Protein AF-A0A968FRZ8-F1 (afdb_monomer_lite)

Radius of gyration: 11.83 Å; chains: 1; bounding box: 32×16×31 Å

Secondary structure (DSSP, 8-state):
--BBTT--B-HHHHHHHHHTPPP--GGGBTTTTHHHHHHHHHHHHHHTT--

Foldseek 3Di:
DWAFPVGHDDVVQLVCLLVVHDDPDCVRTPCSVVVVVSNVVSVVVVVVVPD

Structure (mmCIF, N/CA/C/O backbone):
data_AF-A0A968FRZ8-F1
#
_entry.id   AF-A0A968FRZ8-F1
#
loop_
_atom_site.group_PDB
_atom_site.id
_atom_site.type_symbol
_atom_site.label_atom_id
_atom_site.label_alt_id
_atom_site.label_comp_id
_atom_site.label_asym_id
_atom_site.label_entity_id
_atom_site.label_seq_id
_atom_site.pdbx_PDB_ins_code
_atom_site.Cartn_x
_atom_site.Cartn_y
_atom_site.Cartn_z
_atom_site.occupancy
_atom_site.B_iso_or_equiv
_atom_site.auth_seq_id
_atom_site.auth_comp_id
_atom_site.auth_asym_id
_atom_site.auth_atom_id
_atom_site.pdbx_PDB_model_num
ATOM 1 N N . VAL A 1 1 ? 4.982 -3.864 3.526 1.00 89.00 1 VAL A N 1
ATOM 2 C CA . VAL A 1 1 ? 5.275 -2.440 3.214 1.00 89.00 1 VAL A CA 1
ATOM 3 C C . VAL A 1 1 ? 5.418 -2.273 1.709 1.00 89.00 1 VAL A C 1
ATOM 5 O O . VAL A 1 1 ? 6.271 -2.956 1.139 1.00 89.00 1 VAL A O 1
ATOM 8 N N . PRO A 1 2 ? 4.601 -1.419 1.070 1.00 94.00 2 PRO A N 1
ATOM 9 C CA . PRO A 1 2 ? 4.631 -1.216 -0.375 1.00 94.00 2 PRO A CA 1
ATOM 10 C C . PRO A 1 2 ? 5.968 -0.630 -0.832 1.00 94.00 2 PRO A C 1
ATOM 12 O O . PRO A 1 2 ? 6.524 0.272 -0.195 1.00 94.00 2 PRO A O 1
ATOM 15 N N . ARG A 1 3 ? 6.479 -1.158 -1.942 1.00 96.69 3 ARG A N 1
ATOM 16 C CA . ARG A 1 3 ? 7.721 -0.746 -2.589 1.00 96.69 3 ARG A CA 1
ATOM 17 C C . ARG A 1 3 ? 7.516 -0.592 -4.090 1.00 96.69 3 ARG A C 1
ATOM 19 O O . ARG A 1 3 ? 6.744 -1.338 -4.686 1.00 96.69 3 ARG A O 1
ATOM 26 N N . THR A 1 4 ? 8.220 0.355 -4.700 1.00 95.75 4 THR A N 1
ATOM 27 C CA . THR A 1 4 ? 8.269 0.485 -6.163 1.00 95.75 4 THR A CA 1
ATOM 28 C C . THR A 1 4 ? 9.039 -0.672 -6.798 1.00 95.75 4 THR A C 1
ATOM 30 O O . THR A 1 4 ? 9.743 -1.402 -6.097 1.00 95.75 4 THR A O 1
ATOM 33 N N . LEU A 1 5 ? 8.964 -0.801 -8.126 1.00 95.12 5 LEU A N 1
ATOM 34 C CA . LEU A 1 5 ? 9.784 -1.746 -8.904 1.00 95.12 5 LEU A CA 1
ATOM 35 C C . LEU A 1 5 ? 11.290 -1.633 -8.599 1.00 95.12 5 LEU A C 1
ATOM 37 O O . LEU A 1 5 ? 11.983 -2.640 -8.537 1.00 95.12 5 LEU A O 1
ATOM 41 N N . ASN A 1 6 ? 1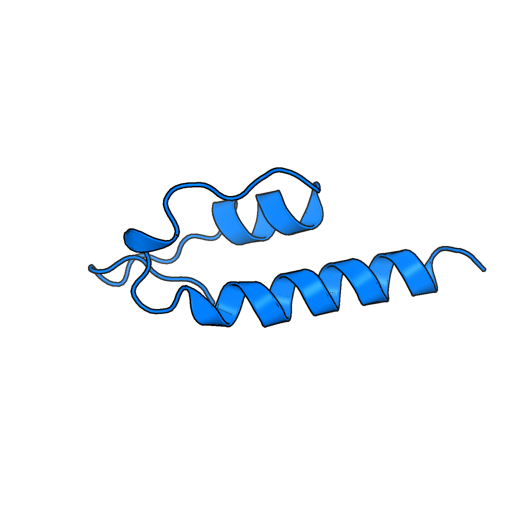1.774 -0.428 -8.282 1.00 95.56 6 ASN A N 1
ATOM 42 C CA . ASN A 1 6 ? 13.176 -0.180 -7.921 1.00 95.56 6 ASN A CA 1
ATOM 43 C C . ASN A 1 6 ? 13.439 -0.298 -6.403 1.00 95.56 6 ASN A C 1
ATOM 45 O O . ASN A 1 6 ? 14.439 0.207 -5.899 1.00 95.56 6 ASN A O 1
ATO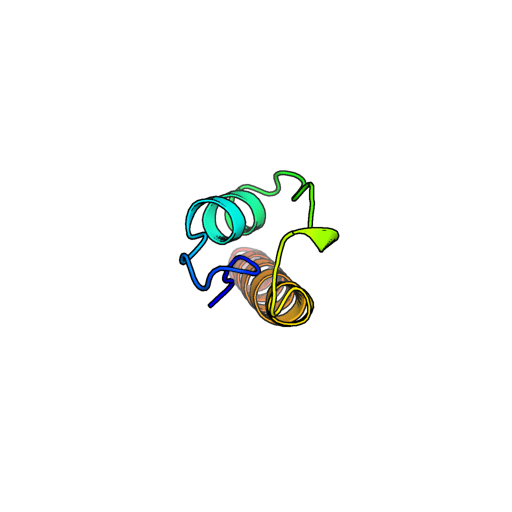M 49 N N . GLY A 1 7 ? 12.512 -0.880 -5.636 1.00 94.06 7 GLY A N 1
ATOM 50 C CA . GLY A 1 7 ? 12.683 -1.178 -4.211 1.00 94.06 7 GLY A CA 1
ATOM 51 C C . GLY A 1 7 ? 12.462 -0.010 -3.239 1.00 94.06 7 GLY A C 1
ATOM 52 O O . GLY A 1 7 ? 12.546 -0.217 -2.019 1.00 94.06 7 GLY A O 1
ATOM 53 N N . LYS A 1 8 ? 12.132 1.197 -3.722 1.00 95.44 8 LYS A N 1
ATOM 54 C CA . LYS A 1 8 ? 11.862 2.367 -2.861 1.00 95.44 8 LYS A CA 1
ATOM 55 C C . LYS A 1 8 ? 10.584 2.143 -2.057 1.00 95.44 8 LYS A C 1
ATOM 57 O O . LYS A 1 8 ? 9.560 1.803 -2.639 1.00 95.44 8 LYS A O 1
ATOM 62 N N . LYS A 1 9 ? 10.619 2.351 -0.736 1.00 95.19 9 LYS A N 1
ATOM 63 C CA . LYS A 1 9 ? 9.410 2.308 0.107 1.00 95.19 9 LYS A CA 1
ATOM 64 C C . LYS A 1 9 ? 8.464 3.446 -0.279 1.00 95.19 9 LYS A C 1
ATOM 66 O O . LYS A 1 9 ? 8.920 4.561 -0.518 1.00 95.19 9 LYS A O 1
ATOM 71 N N . VAL A 1 10 ? 7.161 3.172 -0.308 1.00 94.56 10 VAL A N 1
ATOM 72 C CA . VAL A 1 10 ? 6.138 4.169 -0.668 1.00 94.56 10 VAL A CA 1
ATOM 73 C C . VAL A 1 10 ? 5.177 4.387 0.497 1.00 94.56 10 VAL A C 1
ATOM 75 O O . VAL A 1 10 ? 4.041 3.921 0.506 1.00 94.56 10 VAL A O 1
ATOM 78 N N . GLU A 1 11 ? 5.650 5.096 1.516 1.00 94.69 11 GLU A N 1
ATOM 79 C CA . GLU A 1 11 ? 4.901 5.338 2.758 1.00 94.69 11 GLU A CA 1
ATOM 80 C C . GLU A 1 11 ? 3.667 6.218 2.532 1.00 94.69 11 GLU A C 1
ATOM 82 O O . GLU A 1 11 ? 2.619 5.982 3.131 1.00 94.69 11 GLU A O 1
ATOM 87 N N . LEU A 1 12 ? 3.753 7.171 1.596 1.00 93.56 12 LEU A N 1
ATOM 88 C CA . LEU A 1 12 ? 2.627 8.021 1.202 1.00 93.56 12 LEU A CA 1
ATOM 89 C C . LEU A 1 12 ? 1.429 7.203 0.710 1.00 93.56 12 LEU A C 1
ATOM 91 O O . LEU A 1 12 ? 0.291 7.571 0.980 1.00 93.56 12 LEU A O 1
ATOM 95 N N . THR A 1 13 ? 1.663 6.073 0.037 1.00 94.50 13 THR A N 1
ATOM 96 C CA . THR A 1 13 ? 0.581 5.182 -0.399 1.00 94.50 13 THR A CA 1
ATOM 97 C C . THR A 1 13 ? -0.177 4.606 0.793 1.00 94.50 13 THR A C 1
ATOM 99 O O . THR A 1 13 ? -1.405 4.569 0.776 1.00 94.50 13 THR A O 1
ATOM 102 N N . VAL A 1 14 ? 0.534 4.215 1.854 1.00 94.94 14 VAL A N 1
ATOM 103 C CA . VAL A 1 14 ? -0.103 3.743 3.091 1.00 94.94 14 VAL A CA 1
ATOM 104 C C . VAL A 1 14 ? -0.876 4.885 3.744 1.00 94.94 14 VAL A C 1
ATOM 106 O O . VAL A 1 14 ? -2.040 4.709 4.083 1.00 94.94 14 VAL A O 1
ATOM 109 N N . GLN A 1 15 ? -0.287 6.078 3.856 1.00 95.38 15 GLN A N 1
ATOM 110 C CA . GLN A 1 15 ? -0.981 7.233 4.439 1.00 95.38 15 GLN A CA 1
ATOM 111 C C . GLN A 1 15 ? -2.286 7.567 3.702 1.00 95.38 15 GLN A C 1
ATOM 113 O O . GLN A 1 15 ? -3.292 7.833 4.355 1.00 95.38 15 GLN A O 1
ATOM 118 N N . LYS A 1 16 ? -2.295 7.500 2.365 1.00 95.38 16 LYS A N 1
ATOM 119 C CA . LYS A 1 16 ? -3.499 7.718 1.548 1.00 95.38 16 LYS A CA 1
ATOM 120 C C . LYS A 1 16 ? -4.620 6.744 1.890 1.00 95.38 16 LYS A C 1
ATOM 122 O O . LYS A 1 16 ? -5.745 7.186 2.103 1.00 95.38 16 LYS A O 1
ATOM 127 N N . ILE A 1 17 ? -4.303 5.456 2.048 1.00 94.88 17 ILE A N 1
ATOM 128 C CA . ILE A 1 17 ? -5.282 4.440 2.470 1.00 94.88 17 ILE A CA 1
ATOM 129 C C . ILE A 1 17 ? -5.93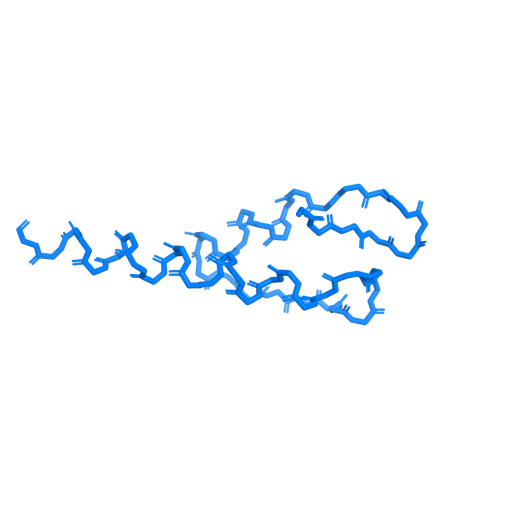6 4.842 3.798 1.00 94.88 17 ILE A C 1
ATOM 131 O O . ILE A 1 17 ? -7.159 4.853 3.896 1.00 94.88 17 ILE A O 1
ATOM 135 N N . PHE A 1 18 ? -5.145 5.250 4.795 1.00 95.00 18 PHE A N 1
ATOM 136 C CA . PHE A 1 18 ? -5.680 5.639 6.108 1.00 95.00 18 PHE A CA 1
ATOM 137 C C . PHE A 1 18 ? -6.408 6.991 6.119 1.00 95.00 18 PHE A C 1
ATOM 139 O O . PHE A 1 18 ? -7.172 7.264 7.045 1.00 95.00 18 PHE A O 1
ATOM 146 N N . LYS A 1 19 ? -6.211 7.822 5.095 1.00 94.62 19 LYS A N 1
ATOM 147 C CA . LYS A 1 19 ? -6.993 9.043 4.861 1.00 94.62 19 LYS A CA 1
ATOM 148 C C . LYS A 1 19 ? -8.272 8.790 4.053 1.00 94.62 19 LYS A C 1
ATOM 150 O O . LYS A 1 19 ? -9.075 9.704 3.915 1.00 94.62 19 LYS A O 1
ATOM 155 N N . GLY A 1 20 ? -8.47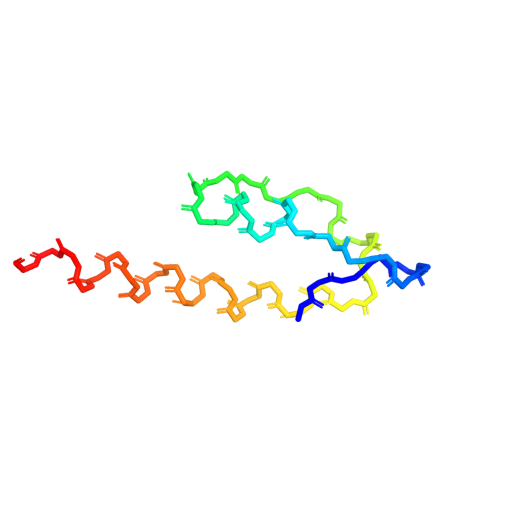8 7.574 3.539 1.00 91.62 20 GLY A N 1
ATOM 156 C CA . GLY A 1 20 ? -9.574 7.266 2.614 1.00 91.62 20 GLY A CA 1
ATOM 157 C C . GLY A 1 20 ? -9.358 7.828 1.204 1.00 91.62 20 GLY A C 1
ATOM 158 O O . GLY A 1 20 ? -10.299 7.911 0.420 1.00 91.62 20 GLY A O 1
ATOM 159 N N . GLU A 1 21 ? -8.129 8.224 0.868 1.00 93.88 21 GLU A N 1
ATOM 160 C CA . GLU A 1 21 ? -7.776 8.733 -0.455 1.00 93.88 21 GLU A CA 1
ATOM 161 C C . GLU A 1 21 ? -7.508 7.580 -1.440 1.00 93.88 21 GLU A C 1
ATOM 163 O O . GLU A 1 21 ? -6.954 6.540 -1.059 1.00 93.88 21 GLU A O 1
ATOM 168 N N . PRO A 1 22 ? -7.825 7.754 -2.736 1.00 90.56 22 PRO A N 1
ATOM 169 C CA . PRO A 1 22 ? -7.533 6.747 -3.743 1.00 90.56 22 PRO A CA 1
ATOM 170 C C . PRO A 1 22 ? -6.021 6.590 -3.958 1.00 90.56 22 PRO A C 1
ATOM 172 O O . PRO A 1 22 ? -5.279 7.559 -4.151 1.00 90.56 22 PRO A O 1
ATOM 175 N N . VAL A 1 23 ? -5.568 5.338 -4.000 1.00 91.44 23 VAL A N 1
ATOM 176 C CA . VAL A 1 23 ? -4.219 4.985 -4.454 1.00 91.44 23 VAL A CA 1
ATOM 177 C C . VAL A 1 23 ? -4.236 4.876 -5.976 1.00 91.44 23 VAL A C 1
ATOM 179 O O . VAL A 1 23 ? -5.087 4.205 -6.548 1.00 91.44 23 VAL A O 1
ATOM 182 N N . ARG A 1 24 ? -3.301 5.563 -6.637 1.00 87.75 24 ARG A N 1
ATOM 183 C CA . ARG A 1 24 ? -3.087 5.499 -8.090 1.00 87.75 24 ARG A CA 1
ATOM 184 C C . ARG A 1 24 ? -1.745 4.821 -8.373 1.00 87.75 24 ARG A C 1
ATOM 186 O O . ARG A 1 24 ? -0.878 4.807 -7.501 1.00 87.75 24 ARG A O 1
ATOM 193 N N . ASN A 1 25 ? -1.560 4.333 -9.600 1.00 86.25 25 ASN A N 1
ATOM 194 C CA . ASN A 1 25 ? -0.308 3.735 -10.087 1.00 86.25 25 ASN A CA 1
ATOM 195 C C . ASN A 1 25 ? 0.134 2.483 -9.310 1.00 86.25 25 ASN A C 1
ATOM 197 O O . ASN A 1 25 ? 1.319 2.299 -9.037 1.00 86.25 25 ASN A O 1
ATOM 201 N N . GLU A 1 26 ? -0.812 1.603 -8.970 1.00 90.00 26 GLU A N 1
ATOM 202 C CA . GLU A 1 26 ? -0.508 0.314 -8.328 1.00 90.00 26 GLU A CA 1
ATOM 203 C C . GLU A 1 26 ? 0.418 -0.559 -9.195 1.00 90.00 26 GLU A C 1
ATOM 205 O O . GLU A 1 26 ? 1.253 -1.282 -8.662 1.00 90.00 26 GLU A O 1
ATOM 210 N N . SER A 1 27 ? 0.367 -0.400 -10.523 1.00 92.00 27 SER A N 1
ATOM 211 C CA . SER A 1 27 ? 1.274 -1.047 -11.483 1.00 92.00 27 SER A CA 1
ATOM 212 C C . SER A 1 27 ? 2.753 -0.672 -11.315 1.00 92.00 27 SER A C 1
ATOM 214 O O . SER A 1 27 ? 3.622 -1.414 -11.761 1.00 92.00 27 SER A O 1
ATOM 216 N N . ALA A 1 28 ? 3.066 0.451 -10.658 1.00 92.38 28 ALA A N 1
ATOM 217 C CA . ALA A 1 28 ? 4.444 0.863 -10.379 1.00 92.38 28 ALA A CA 1
ATOM 218 C C . ALA A 1 28 ? 5.024 0.217 -9.104 1.00 92.38 28 ALA A C 1
ATOM 220 O O . ALA A 1 28 ? 6.181 0.473 -8.744 1.00 92.38 28 ALA A O 1
ATOM 221 N N . LEU A 1 29 ? 4.228 -0.586 -8.389 1.00 94.56 29 LEU A N 1
ATOM 222 C CA . LEU A 1 29 ? 4.624 -1.251 -7.153 1.00 94.56 29 LEU A CA 1
ATOM 223 C C . LEU A 1 29 ? 5.050 -2.695 -7.426 1.00 94.56 29 LEU A C 1
ATOM 225 O O . LEU A 1 29 ? 4.315 -3.466 -8.031 1.00 94.56 29 LEU A O 1
ATOM 229 N N . ALA A 1 30 ? 6.202 -3.088 -6.885 1.00 96.62 30 ALA A N 1
ATOM 230 C CA . ALA A 1 30 ? 6.692 -4.467 -6.950 1.00 96.62 30 ALA A CA 1
ATOM 231 C C . ALA A 1 30 ? 5.821 -5.442 -6.141 1.00 96.62 30 ALA A C 1
ATOM 233 O O . ALA A 1 30 ? 5.857 -6.648 -6.349 1.00 96.62 30 ALA A O 1
ATOM 234 N N . ASN A 1 31 ? 5.065 -4.924 -5.174 1.00 95.00 31 ASN A N 1
ATOM 235 C CA . ASN A 1 31 ? 4.264 -5.707 -4.243 1.00 95.00 31 ASN A CA 1
ATOM 236 C C . ASN A 1 31 ? 2.901 -5.052 -3.981 1.00 95.00 31 ASN A C 1
ATOM 238 O O . ASN A 1 31 ? 2.485 -4.911 -2.829 1.00 95.00 31 ASN A O 1
ATOM 242 N N . ALA A 1 32 ? 2.199 -4.654 -5.047 1.00 92.94 32 ALA A N 1
ATOM 243 C CA . ALA A 1 32 ? 0.880 -4.017 -4.969 1.00 92.94 32 ALA A CA 1
ATOM 244 C C . ALA A 1 32 ? -0.131 -4.807 -4.113 1.00 92.94 32 ALA A C 1
ATOM 246 O O . ALA A 1 32 ? -0.904 -4.214 -3.367 1.00 92.94 32 ALA A O 1
ATOM 247 N N . GLY A 1 33 ? -0.058 -6.144 -4.110 1.00 93.12 33 GLY A N 1
ATOM 248 C CA . GLY A 1 33 ? -0.934 -6.996 -3.296 1.00 93.12 33 GLY A CA 1
ATOM 249 C C . GLY A 1 33 ? -0.880 -6.717 -1.786 1.00 93.12 33 GLY A C 1
ATOM 250 O O . GLY A 1 33 ? -1.863 -6.944 -1.086 1.00 93.12 33 GLY A O 1
ATOM 251 N N . CYS A 1 34 ? 0.213 -6.143 -1.262 1.00 94.44 34 CYS A N 1
ATOM 252 C CA . CYS A 1 34 ? 0.275 -5.788 0.160 1.00 94.44 34 CYS A CA 1
ATOM 253 C C . CYS A 1 34 ? -0.667 -4.633 0.540 1.00 94.44 34 CYS A C 1
ATOM 255 O O . CYS A 1 34 ? -0.941 -4.449 1.724 1.00 94.44 34 CYS A O 1
ATOM 257 N N . LEU A 1 35 ? -1.183 -3.868 -0.433 1.00 94.19 35 LEU A N 1
ATOM 258 C CA . LEU A 1 35 ? -2.135 -2.786 -0.182 1.00 94.19 35 LEU A CA 1
ATOM 259 C C . LEU A 1 35 ? -3.459 -3.298 0.398 1.00 94.19 35 LEU A C 1
ATOM 261 O O . LEU A 1 35 ? -4.057 -2.589 1.204 1.00 94.19 35 LEU A O 1
ATOM 265 N N . ALA A 1 36 ? -3.881 -4.518 0.047 1.00 94.62 36 ALA A N 1
ATOM 266 C CA . ALA A 1 36 ? -5.093 -5.137 0.588 1.00 94.62 36 ALA A CA 1
ATOM 267 C C . ALA A 1 36 ? -5.040 -5.225 2.122 1.00 94.62 36 ALA A C 1
ATOM 269 O O . ALA A 1 36 ? -5.923 -4.708 2.795 1.00 94.62 36 ALA A O 1
ATOM 270 N N . GLN A 1 37 ? -3.922 -5.709 2.674 1.00 95.06 37 GLN A N 1
ATOM 271 C CA . GLN A 1 37 ? -3.723 -5.799 4.126 1.00 95.06 37 GLN A CA 1
ATOM 272 C C . GLN A 1 37 ? -3.864 -4.436 4.822 1.00 95.06 37 GLN A C 1
ATOM 274 O O . GLN A 1 37 ? -4.436 -4.338 5.903 1.00 95.06 37 GLN A O 1
ATOM 279 N N . TYR A 1 38 ? -3.367 -3.356 4.210 1.00 95.31 38 TYR A N 1
ATOM 280 C CA . TYR A 1 38 ? -3.519 -2.012 4.777 1.00 95.31 38 TYR A CA 1
ATOM 281 C C . TYR A 1 38 ? -4.965 -1.503 4.706 1.00 95.31 38 TYR A C 1
ATOM 283 O O . TYR A 1 38 ? -5.389 -0.789 5.616 1.00 95.31 38 TYR A O 1
ATOM 291 N N . ARG A 1 39 ? -5.723 -1.868 3.663 1.00 94.81 39 ARG A N 1
ATOM 292 C CA . ARG A 1 39 ? -7.159 -1.554 3.552 1.00 94.81 39 ARG A CA 1
ATOM 293 C C . ARG A 1 39 ? -7.973 -2.306 4.607 1.00 94.81 39 ARG A C 1
ATOM 295 O O . ARG A 1 39 ? -8.848 -1.699 5.223 1.00 94.81 39 ARG A O 1
ATOM 302 N N . ASP A 1 40 ? -7.634 -3.563 4.878 1.00 95.50 40 ASP A N 1
ATOM 303 C CA . ASP A 1 40 ? -8.271 -4.357 5.935 1.00 95.50 40 ASP A CA 1
ATOM 304 C C . ASP A 1 40 ? -8.008 -3.734 7.309 1.00 95.50 40 ASP A C 1
ATOM 306 O O . ASP A 1 40 ? -8.943 -3.459 8.056 1.00 95.50 40 ASP A O 1
ATOM 310 N N . ILE A 1 41 ? -6.748 -3.388 7.607 1.00 95.12 41 ILE A N 1
ATOM 311 C CA . ILE A 1 41 ? -6.389 -2.705 8.860 1.00 95.12 41 ILE A CA 1
ATOM 312 C C . ILE A 1 41 ? -7.147 -1.378 9.001 1.00 95.12 41 ILE A C 1
ATOM 314 O O . ILE A 1 41 ? -7.634 -1.064 10.088 1.00 95.12 41 ILE A O 1
ATOM 318 N N . TYR A 1 42 ? -7.244 -0.582 7.931 1.00 94.88 42 TYR A N 1
ATOM 319 C CA . TYR A 1 42 ? -8.015 0.663 7.948 1.00 94.88 42 TYR A CA 1
ATOM 320 C C . TYR A 1 42 ? -9.493 0.416 8.275 1.00 94.88 42 TYR A C 1
ATOM 322 O O . TYR A 1 42 ? -10.045 1.088 9.150 1.00 94.88 42 TYR A O 1
ATOM 330 N N . SER A 1 43 ? -10.103 -0.572 7.619 1.00 93.88 43 SER A N 1
ATOM 331 C CA . SER A 1 43 ? -11.512 -0.934 7.805 1.00 93.88 43 SER A CA 1
ATOM 332 C C . SER A 1 43 ? -11.783 -1.406 9.233 1.00 93.88 43 SER A C 1
ATOM 334 O O . SER A 1 43 ? -12.670 -0.867 9.894 1.00 93.88 43 SER A O 1
ATOM 336 N N . SER A 1 44 ? -10.953 -2.309 9.763 1.00 94.94 44 SER A N 1
ATOM 337 C CA . SER A 1 44 ? -11.069 -2.796 11.143 1.00 94.94 44 SER A CA 1
ATOM 338 C C . SER A 1 44 ? -10.941 -1.671 12.173 1.00 94.94 44 SER A C 1
ATOM 340 O O . SER A 1 44 ? -11.684 -1.640 13.149 1.00 94.94 44 SER A O 1
ATOM 342 N N . ARG A 1 45 ? -10.048 -0.695 11.943 1.00 92.25 45 ARG A N 1
ATOM 343 C CA . ARG A 1 45 ? -9.900 0.477 12.828 1.00 92.25 45 ARG A CA 1
ATOM 344 C C . ARG A 1 45 ? -11.069 1.455 12.761 1.00 92.25 45 ARG A C 1
ATOM 346 O O . ARG A 1 45 ? -11.262 2.219 13.705 1.00 92.25 45 ARG A O 1
ATOM 353 N N . ARG A 1 46 ? -11.794 1.514 11.640 1.00 87.88 46 ARG A N 1
ATOM 354 C CA . ARG A 1 46 ? -13.031 2.303 11.557 1.00 87.88 46 ARG A CA 1
ATOM 355 C C . ARG A 1 46 ? -14.165 1.612 12.297 1.00 87.88 46 ARG A C 1
ATOM 357 O O . ARG A 1 46 ? -14.866 2.294 13.033 1.00 87.88 46 ARG A O 1
ATOM 364 N N . ALA A 1 47 ? -14.290 0.294 12.137 1.00 84.00 47 ALA A N 1
ATOM 365 C CA . ALA A 1 47 ? -15.300 -0.502 12.826 1.00 84.00 47 ALA A CA 1
ATOM 366 C C . ALA A 1 47 ? -15.162 -0.396 14.354 1.00 84.00 47 ALA A C 1
ATOM 368 O O . ALA A 1 47 ? -16.145 -0.151 15.035 1.00 84.00 47 ALA A O 1
ATOM 369 N N . SER A 1 48 ? -13.935 -0.448 14.885 1.00 80.25 48 SER A N 1
ATOM 370 C CA . SER A 1 48 ? -13.679 -0.337 16.331 1.00 80.25 48 SER A CA 1
ATOM 371 C C . SER A 1 48 ? -13.861 1.068 16.927 1.00 80.25 48 SER A C 1
ATOM 373 O O . SER A 1 48 ? -13.594 1.261 18.107 1.00 80.25 48 SER A O 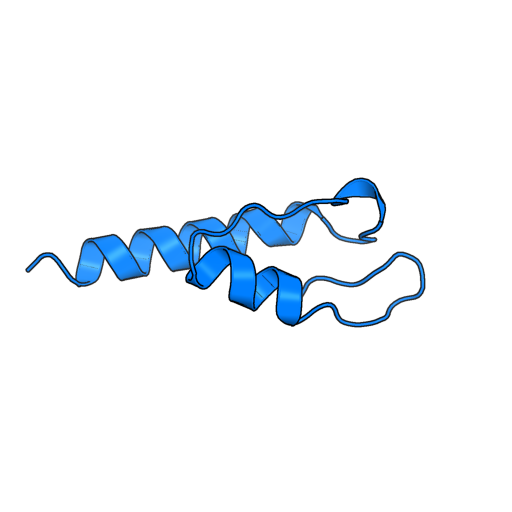1
ATOM 375 N N . LYS A 1 49 ? -14.171 2.089 16.116 1.00 68.06 49 LYS A N 1
ATOM 376 C CA . LYS A 1 49 ? -14.383 3.480 16.569 1.00 68.06 49 LYS A CA 1
ATOM 377 C C . LYS A 1 49 ? -15.863 3.863 16.628 1.00 68.06 49 LYS A C 1
ATOM 379 O O . LYS A 1 49 ? -16.164 5.032 16.848 1.00 68.06 49 LYS A O 1
ATOM 384 N N . GLN A 1 50 ? -16.752 2.919 16.337 1.00 59.94 50 GLN A N 1
ATOM 385 C CA . GLN A 1 50 ? -18.188 3.154 16.220 1.00 59.94 50 GLN A CA 1
ATOM 386 C C . GLN A 1 50 ? -18.979 2.700 17.459 1.00 59.94 50 GLN A C 1
ATOM 388 O O . GLN A 1 50 ? -20.204 2.763 17.426 1.00 59.94 50 GLN A O 1
ATOM 393 N N . ASP A 1 51 ? -18.267 2.324 18.528 1.00 46.19 51 ASP A N 1
ATOM 394 C CA . ASP A 1 51 ? -18.766 2.034 19.879 1.00 46.19 51 ASP A CA 1
ATOM 395 C C . ASP A 1 51 ? -18.520 3.209 20.842 1.00 46.19 51 ASP A C 1
ATOM 397 O O . ASP A 1 51 ? -17.428 3.829 20.755 1.00 46.19 51 ASP A O 1
#

Sequence (51 aa):
VPRTLNG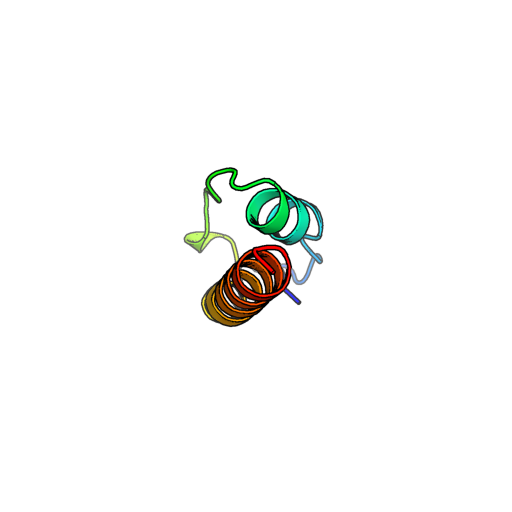KKVELTVQKIFKGEPVRNESALANAGCLAQYRDIYSSRRASKQD

pLDDT: mean 91.13, std 9.12, range [46.19, 96.69]